Protein AF-A0A914M3C7-F1 (afdb_monomer_lite)

Structure (mmCIF, N/CA/C/O backbone):
data_AF-A0A914M3C7-F1
#
_entry.id   AF-A0A914M3C7-F1
#
loop_
_atom_site.group_PDB
_atom_site.id
_atom_site.type_symbol
_atom_site.label_atom_id
_atom_site.label_alt_id
_atom_site.label_comp_id
_atom_site.label_asym_id
_atom_site.label_entity_id
_atom_site.label_seq_id
_atom_site.pdbx_PDB_ins_code
_atom_site.Cartn_x
_atom_site.Cartn_y
_atom_site.Cartn_z
_atom_site.occupancy
_atom_site.B_iso_or_equiv
_atom_site.auth_seq_id
_atom_site.auth_comp_id
_atom_site.auth_asym_id
_atom_site.auth_atom_id
_atom_site.pdbx_PDB_model_num
ATOM 1 N N . MET A 1 1 ? 19.202 3.760 -5.022 1.00 60.66 1 MET A N 1
ATOM 2 C CA . MET A 1 1 ? 17.980 3.948 -4.205 1.00 60.66 1 MET A CA 1
ATOM 3 C C . MET A 1 1 ? 17.534 2.576 -3.706 1.00 60.66 1 MET A C 1
ATOM 5 O O . MET A 1 1 ? 17.544 1.651 -4.501 1.00 60.66 1 MET A O 1
ATOM 9 N N . PHE A 1 2 ? 17.229 2.404 -2.415 1.00 80.12 2 PHE A N 1
ATOM 10 C CA . PHE A 1 2 ? 17.137 1.079 -1.764 1.00 80.12 2 PHE A CA 1
ATOM 11 C C . PHE A 1 2 ? 15.830 0.289 -1.999 1.00 80.12 2 PHE A C 1
ATOM 13 O O . PHE A 1 2 ? 15.680 -0.793 -1.446 1.00 80.12 2 PHE A O 1
ATOM 20 N N . GLY A 1 3 ? 14.892 0.790 -2.811 1.00 90.88 3 GLY A N 1
ATOM 21 C CA . GLY A 1 3 ? 13.658 0.058 -3.137 1.00 90.88 3 GLY A CA 1
ATOM 22 C C . GLY A 1 3 ? 12.639 -0.038 -1.996 1.00 90.88 3 GLY A C 1
ATOM 23 O O . GLY A 1 3 ? 11.832 -0.964 -1.990 1.00 90.88 3 GLY A O 1
ATOM 24 N N . TYR A 1 4 ? 12.682 0.896 -1.043 1.00 94.94 4 TYR A N 1
ATOM 25 C CA . TYR A 1 4 ? 11.708 1.048 0.045 1.00 94.94 4 TYR A CA 1
ATOM 26 C C . TYR A 1 4 ? 10.812 2.274 -0.174 1.00 94.94 4 TYR A C 1
ATOM 28 O O . TYR A 1 4 ? 11.050 3.066 -1.089 1.00 94.94 4 TYR A O 1
ATOM 36 N N . LEU A 1 5 ? 9.800 2.439 0.681 1.00 94.56 5 LEU A N 1
ATOM 37 C CA . LEU A 1 5 ? 8.889 3.582 0.635 1.00 94.56 5 LEU A CA 1
ATOM 38 C C . LEU A 1 5 ? 9.643 4.886 0.940 1.00 94.56 5 LEU A C 1
ATOM 40 O O . LEU A 1 5 ? 10.168 5.076 2.035 1.00 94.56 5 LEU A O 1
ATOM 44 N N . SER A 1 6 ? 9.695 5.784 -0.040 1.00 93.94 6 SER A N 1
ATOM 45 C CA . SER A 1 6 ? 10.148 7.165 0.122 1.00 93.94 6 SER A CA 1
ATOM 46 C C . SER A 1 6 ? 8.982 8.071 0.526 1.00 93.94 6 SER A C 1
ATOM 48 O O . SER A 1 6 ? 7.815 7.692 0.412 1.00 93.94 6 SER A O 1
ATOM 50 N N . GLY A 1 7 ? 9.283 9.310 0.927 1.00 91.69 7 GLY A N 1
ATOM 51 C CA . GLY A 1 7 ? 8.254 10.308 1.244 1.00 91.69 7 GLY A CA 1
ATOM 52 C C . GLY A 1 7 ? 7.273 10.560 0.092 1.00 91.69 7 GLY A C 1
ATOM 53 O O . GLY A 1 7 ? 6.079 10.684 0.332 1.00 91.69 7 GLY A O 1
ATOM 54 N N . SER A 1 8 ? 7.744 10.546 -1.160 1.00 89.38 8 SER A N 1
ATOM 55 C CA . SER A 1 8 ? 6.880 10.664 -2.344 1.00 89.38 8 SER A CA 1
ATOM 56 C C . SER A 1 8 ? 5.900 9.496 -2.494 1.00 89.38 8 SER A C 1
ATOM 58 O O . SER A 1 8 ? 4.731 9.719 -2.789 1.00 89.38 8 SER A O 1
ATOM 60 N N . ILE A 1 9 ? 6.347 8.261 -2.244 1.00 93.56 9 ILE A N 1
ATOM 61 C CA . ILE A 1 9 ? 5.489 7.070 -2.306 1.00 93.56 9 ILE A CA 1
ATOM 62 C C . ILE A 1 9 ? 4.431 7.128 -1.197 1.00 93.56 9 ILE A C 1
ATOM 64 O O . ILE A 1 9 ? 3.243 6.946 -1.456 1.00 93.56 9 ILE A O 1
ATOM 68 N N . LEU A 1 10 ? 4.855 7.434 0.034 1.00 94.75 10 LEU A N 1
ATOM 69 C CA . LEU A 1 10 ? 3.950 7.567 1.177 1.00 94.75 10 LEU A CA 1
ATOM 70 C C . LEU A 1 10 ? 2.926 8.683 0.971 1.00 94.75 10 LEU A C 1
ATOM 72 O O . LEU A 1 10 ? 1.771 8.509 1.342 1.00 94.75 10 LEU A O 1
ATOM 76 N N . PHE A 1 11 ? 3.323 9.796 0.350 1.00 92.31 11 PHE A N 1
ATOM 77 C CA . PHE A 1 11 ? 2.415 10.888 0.013 1.00 92.31 11 PHE A CA 1
ATOM 78 C C . PHE A 1 11 ? 1.293 10.426 -0.923 1.00 92.31 11 PHE A C 1
ATOM 80 O O . PHE A 1 11 ? 0.129 10.671 -0.628 1.00 92.31 11 PHE A O 1
ATOM 87 N N . VAL A 1 12 ? 1.620 9.708 -2.003 1.00 91.44 12 VAL A N 1
ATOM 88 C CA . VAL A 1 12 ? 0.618 9.188 -2.951 1.00 91.44 12 VAL A CA 1
ATOM 89 C C . VAL A 1 12 ? -0.326 8.194 -2.267 1.00 91.44 12 VAL A C 1
ATOM 91 O O . VAL A 1 12 ? -1.545 8.284 -2.418 1.00 91.44 12 VAL A O 1
ATOM 94 N N . MET A 1 13 ? 0.222 7.282 -1.459 1.00 94.69 13 MET A N 1
ATOM 95 C CA . MET A 1 13 ? -0.576 6.333 -0.681 1.00 94.69 13 MET A CA 1
ATOM 96 C C . MET A 1 13 ? -1.506 7.050 0.310 1.00 94.69 13 MET A C 1
ATOM 98 O O . MET A 1 13 ? -2.701 6.776 0.353 1.00 94.69 13 MET A O 1
ATOM 102 N N . ALA A 1 14 ? -0.997 8.014 1.077 1.00 94.31 14 ALA A N 1
ATOM 103 C CA . ALA A 1 14 ? -1.803 8.771 2.031 1.00 94.31 14 ALA A CA 1
ATOM 104 C C . ALA A 1 14 ? -2.883 9.610 1.329 1.00 94.31 14 ALA A C 1
ATOM 106 O O . ALA A 1 14 ? -4.037 9.603 1.752 1.00 94.31 14 ALA A O 1
ATOM 107 N N . ALA A 1 15 ? -2.538 10.268 0.218 1.00 91.75 15 ALA A N 1
ATOM 108 C CA . ALA A 1 15 ? -3.475 11.045 -0.586 1.00 91.75 15 ALA A CA 1
ATOM 109 C C . ALA A 1 15 ? -4.639 10.182 -1.087 1.00 91.75 15 ALA A C 1
ATOM 111 O O . ALA A 1 15 ? -5.789 10.596 -0.972 1.00 91.75 15 ALA A O 1
ATOM 112 N N . LYS A 1 16 ? -4.376 8.956 -1.562 1.00 89.31 16 LYS A N 1
ATOM 113 C CA . LYS A 1 16 ? -5.442 8.035 -1.981 1.00 89.31 16 LYS A CA 1
ATOM 114 C C . LYS A 1 16 ? -6.406 7.711 -0.837 1.00 89.31 16 LYS A C 1
ATOM 116 O O . LYS A 1 16 ? -7.610 7.672 -1.065 1.00 89.31 16 LYS A O 1
ATOM 121 N N . ILE A 1 17 ? -5.905 7.526 0.384 1.00 93.12 17 ILE A N 1
ATOM 122 C CA . ILE A 1 17 ? -6.755 7.300 1.563 1.00 93.12 17 ILE A CA 1
ATOM 123 C C . ILE A 1 17 ? -7.604 8.536 1.870 1.00 93.12 17 ILE A C 1
ATOM 125 O O . ILE A 1 17 ? -8.806 8.397 2.079 1.00 93.12 17 ILE A O 1
ATOM 129 N N . CYS A 1 18 ? -7.021 9.736 1.829 1.00 91.06 18 CYS A N 1
ATOM 130 C CA . CYS A 1 18 ? -7.766 10.983 2.017 1.00 91.06 18 CYS A CA 1
ATOM 131 C C . CYS A 1 18 ? -8.847 11.189 0.945 1.00 91.06 18 CYS A C 1
ATOM 133 O O . CYS A 1 18 ? -9.928 11.672 1.260 1.00 91.06 18 CYS A O 1
ATOM 135 N N . LEU A 1 19 ? -8.589 10.795 -0.306 1.00 87.00 19 LEU A N 1
ATOM 136 C CA . LEU A 1 19 ? -9.576 10.871 -1.388 1.00 87.00 19 LEU A CA 1
ATOM 137 C C . LEU A 1 19 ? -10.751 9.907 -1.176 1.00 87.00 19 LEU A C 1
ATOM 139 O O . LEU A 1 19 ? -11.886 10.259 -1.476 1.00 87.00 19 LEU A O 1
ATOM 143 N N . ILE A 1 20 ? -10.493 8.708 -0.643 1.00 84.81 20 ILE A N 1
ATOM 144 C CA . ILE A 1 20 ? -11.543 7.723 -0.330 1.00 84.81 20 ILE A CA 1
ATOM 145 C C . ILE A 1 20 ? -12.336 8.142 0.921 1.00 84.81 20 ILE A C 1
ATOM 147 O O . ILE A 1 20 ? -13.534 7.883 1.011 1.00 84.81 20 ILE A O 1
ATOM 151 N N . TYR A 1 21 ? -11.685 8.800 1.885 1.00 88.00 21 TYR A N 1
ATOM 152 C CA . TYR A 1 21 ? -12.274 9.207 3.163 1.00 88.00 21 TYR A CA 1
ATOM 153 C C . TYR A 1 21 ? -12.116 10.722 3.403 1.00 88.00 21 TYR A C 1
ATOM 155 O O . TYR A 1 21 ? -11.392 11.126 4.315 1.00 88.00 21 TYR A O 1
ATOM 163 N N . PRO A 1 22 ? -12.811 11.582 2.633 1.00 86.88 22 PRO A N 1
ATOM 164 C CA . PRO A 1 22 ? -12.592 13.036 2.644 1.00 86.88 22 PRO A CA 1
ATOM 165 C C . PRO A 1 22 ? -12.917 13.719 3.981 1.00 86.88 22 PRO A C 1
ATOM 167 O O . PRO A 1 22 ? -12.379 14.782 4.275 1.00 86.88 22 PRO A O 1
ATOM 170 N N . PHE A 1 23 ? -13.775 13.109 4.803 1.00 90.00 23 PHE A N 1
ATOM 171 C CA . PHE A 1 23 ? -14.172 13.618 6.122 1.00 90.00 23 PHE A CA 1
ATOM 172 C C . PHE A 1 23 ? -13.595 12.790 7.282 1.00 90.00 23 PHE A C 1
ATOM 174 O O . PHE A 1 23 ? -14.091 12.864 8.403 1.00 90.00 23 PHE A O 1
ATOM 181 N N . GLY A 1 24 ? -12.587 11.953 7.017 1.00 88.69 24 GLY A N 1
ATOM 182 C CA . GLY A 1 24 ? -11.976 11.106 8.037 1.00 88.69 24 GLY A CA 1
ATOM 183 C C . GLY A 1 24 ? -11.117 11.903 9.019 1.00 88.69 24 GLY A C 1
ATOM 184 O O . GLY A 1 24 ? -10.282 12.713 8.620 1.00 88.69 24 GLY A O 1
ATOM 185 N N . GLU A 1 25 ? -11.270 11.631 10.314 1.00 94.81 25 GLU A N 1
ATOM 186 C CA . GLU A 1 25 ? -10.328 12.105 11.331 1.00 94.81 25 GLU A CA 1
ATOM 187 C C . GLU A 1 25 ? -8.978 11.386 11.203 1.00 94.81 25 GLU A C 1
ATOM 189 O O . GLU A 1 25 ? -8.915 10.245 10.743 1.00 94.81 25 GLU A O 1
ATOM 194 N N . LEU A 1 26 ? -7.894 12.010 11.675 1.00 94.06 26 LEU A N 1
ATOM 195 C CA . LEU A 1 26 ? -6.527 11.488 11.533 1.00 94.06 26 LEU A CA 1
ATOM 196 C C . LEU A 1 26 ? -6.379 10.026 11.987 1.00 94.06 26 LEU A C 1
ATOM 198 O O . LEU A 1 26 ? -5.779 9.221 11.276 1.00 94.06 26 LEU A O 1
ATOM 202 N N . ASN A 1 27 ? -6.954 9.670 13.139 1.00 93.44 27 ASN A N 1
ATOM 203 C CA . ASN A 1 27 ? -6.898 8.302 13.661 1.00 93.44 27 ASN A CA 1
ATOM 204 C C . ASN A 1 27 ? -7.608 7.310 12.731 1.00 93.44 27 ASN A C 1
ATOM 206 O O . ASN A 1 27 ? -7.082 6.231 12.459 1.00 93.44 27 ASN A O 1
ATOM 210 N N . SER A 1 28 ? -8.768 7.702 12.196 1.00 93.06 28 SER A N 1
ATOM 211 C CA . SER A 1 28 ? -9.522 6.891 11.241 1.00 93.06 28 SER A CA 1
ATOM 212 C C . SER A 1 28 ? -8.761 6.739 9.923 1.00 93.06 28 SER A C 1
ATOM 214 O O . SER A 1 28 ? -8.618 5.627 9.423 1.00 93.06 28 SER A O 1
ATOM 216 N N . LEU A 1 29 ? -8.184 7.819 9.388 1.00 95.12 29 LEU A N 1
ATOM 217 C CA . LEU A 1 29 ? -7.374 7.774 8.166 1.00 95.12 29 LEU A CA 1
ATOM 218 C C . LEU A 1 29 ? -6.152 6.866 8.325 1.00 95.12 29 LEU A C 1
ATOM 220 O O . LEU A 1 29 ? -5.851 6.078 7.428 1.00 95.12 29 LEU A O 1
ATOM 224 N N . LEU A 1 30 ? -5.475 6.922 9.474 1.00 95.75 30 LEU A N 1
ATOM 225 C CA . LEU A 1 30 ? -4.332 6.059 9.763 1.00 95.75 30 LEU A CA 1
ATOM 226 C C . LEU A 1 30 ? -4.745 4.583 9.842 1.00 95.75 30 LEU A C 1
ATOM 228 O O . LEU A 1 30 ? -4.089 3.722 9.255 1.00 95.75 30 LEU A O 1
ATOM 232 N N . GLN A 1 31 ? -5.868 4.290 10.501 1.00 95.12 31 GLN A N 1
ATOM 233 C CA . GLN A 1 31 ? -6.449 2.949 10.530 1.00 95.12 31 GLN A CA 1
ATOM 234 C C . GLN A 1 31 ? -6.774 2.455 9.114 1.00 95.12 31 GLN A C 1
ATOM 236 O O . GLN A 1 31 ? -6.390 1.345 8.744 1.00 95.12 31 GLN A O 1
ATOM 241 N N . LYS A 1 32 ? -7.424 3.291 8.291 1.00 94.00 32 LYS A N 1
ATOM 242 C CA . LYS A 1 32 ? -7.760 2.970 6.896 1.00 94.00 32 LYS A CA 1
ATOM 243 C C . LYS A 1 32 ? -6.530 2.754 6.030 1.00 94.00 32 LYS A C 1
ATOM 245 O O . LYS A 1 32 ? -6.534 1.822 5.230 1.00 94.00 32 LYS A O 1
ATOM 250 N N . PHE A 1 33 ? -5.471 3.537 6.224 1.00 96.38 33 PHE A N 1
ATOM 251 C CA . PHE A 1 33 ? -4.198 3.357 5.531 1.00 96.38 33 PHE A CA 1
ATOM 252 C C . PHE A 1 33 ? -3.660 1.936 5.726 1.00 96.38 33 PHE A C 1
ATOM 254 O O . PHE A 1 33 ? -3.432 1.215 4.753 1.00 96.38 33 PHE A O 1
ATOM 261 N N . PHE A 1 34 ? -3.511 1.495 6.976 1.00 96.81 34 PHE A N 1
ATOM 262 C CA . PHE A 1 34 ? -2.988 0.159 7.257 1.00 96.81 34 PHE A CA 1
ATOM 263 C C . PHE A 1 34 ? -3.971 -0.950 6.874 1.00 96.81 34 PHE A C 1
ATOM 265 O O . PHE A 1 34 ? -3.551 -1.968 6.322 1.00 96.81 34 PHE A O 1
ATOM 272 N N . GLN A 1 35 ? -5.273 -0.756 7.096 1.00 93.88 35 GLN A N 1
ATOM 273 C CA . GLN A 1 35 ? -6.302 -1.725 6.719 1.00 93.88 35 GLN A CA 1
ATOM 274 C C . GLN A 1 35 ? -6.299 -1.994 5.207 1.00 93.88 35 GLN A C 1
ATOM 276 O O . GLN A 1 35 ? -6.283 -3.148 4.786 1.00 93.88 35 GLN A O 1
ATOM 281 N N . ILE A 1 36 ? -6.266 -0.942 4.389 1.00 93.81 36 ILE A N 1
ATOM 282 C CA . ILE A 1 36 ? -6.314 -1.061 2.929 1.00 93.81 36 ILE A CA 1
ATOM 283 C C . ILE A 1 36 ? -5.003 -1.629 2.390 1.00 93.81 36 ILE A C 1
ATOM 285 O O . ILE A 1 36 ? -5.018 -2.607 1.643 1.00 93.81 36 ILE A O 1
ATOM 289 N N . TYR A 1 37 ? -3.854 -1.073 2.782 1.00 95.69 37 TYR A N 1
ATOM 290 C CA . TYR A 1 37 ? -2.581 -1.489 2.189 1.00 95.69 37 TYR A CA 1
ATOM 291 C C . TYR A 1 37 ? -2.059 -2.838 2.695 1.00 95.69 37 TYR A C 1
ATOM 293 O O . TYR A 1 37 ? -1.262 -3.472 2.003 1.00 95.69 37 TYR A O 1
ATOM 301 N N . SER A 1 38 ? -2.530 -3.322 3.850 1.00 95.31 38 SER A N 1
ATOM 302 C CA . SER A 1 38 ? -2.223 -4.680 4.332 1.00 95.31 38 SER A CA 1
ATOM 303 C C . SER A 1 38 ? -2.962 -5.778 3.559 1.00 95.31 38 SER A C 1
ATOM 305 O O . SER A 1 38 ? -2.500 -6.922 3.531 1.00 95.31 38 SER A O 1
ATOM 307 N N . ALA A 1 39 ? -4.082 -5.429 2.919 1.00 91.19 39 ALA A N 1
ATOM 308 C CA . ALA A 1 39 ? -4.899 -6.317 2.096 1.00 91.19 39 ALA A CA 1
ATOM 309 C C . ALA A 1 39 ? -4.771 -6.037 0.586 1.00 91.19 39 ALA A C 1
ATOM 311 O O . ALA A 1 39 ? -5.378 -6.743 -0.217 1.00 91.19 39 ALA A O 1
ATOM 312 N N . TRP A 1 40 ? -3.986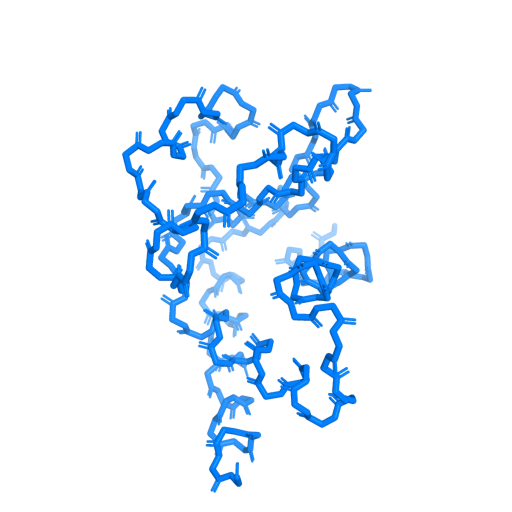 -5.029 0.188 1.00 91.81 40 TRP A N 1
ATOM 313 C CA . TRP A 1 40 ? -3.846 -4.637 -1.213 1.00 91.81 40 TRP A CA 1
ATOM 314 C C . TRP A 1 40 ? -3.253 -5.769 -2.059 1.00 91.81 40 TRP A C 1
ATOM 316 O O . TRP A 1 40 ? -2.199 -6.329 -1.741 1.00 91.81 40 TRP A O 1
ATOM 326 N N . ALA A 1 41 ? -3.920 -6.080 -3.169 1.00 88.06 41 ALA A N 1
ATOM 327 C CA . ALA A 1 41 ? -3.551 -7.155 -4.082 1.00 88.06 41 ALA A CA 1
ATOM 328 C C . ALA A 1 41 ? -2.432 -6.725 -5.047 1.00 88.06 41 ALA A C 1
ATOM 330 O O . ALA A 1 41 ? -2.639 -6.621 -6.254 1.00 88.06 41 ALA A O 1
ATOM 331 N N . TRP A 1 42 ? -1.233 -6.445 -4.528 1.00 88.19 42 TRP A N 1
ATOM 332 C CA . TRP A 1 42 ? -0.066 -6.140 -5.367 1.00 88.19 42 TRP A CA 1
ATOM 333 C C . TRP A 1 42 ? 0.169 -7.258 -6.409 1.00 88.19 42 TRP A C 1
ATOM 335 O O . TRP A 1 42 ? 0.107 -8.434 -6.041 1.00 88.19 42 TRP A O 1
ATOM 345 N N . PRO A 1 43 ? 0.454 -6.938 -7.689 1.00 92.06 43 PRO A N 1
ATOM 346 C CA . PRO A 1 43 ? 0.863 -5.636 -8.219 1.00 92.06 43 PRO A CA 1
ATOM 347 C C . PRO A 1 43 ? -0.285 -4.803 -8.821 1.00 92.06 43 PRO A C 1
ATOM 349 O O . PRO A 1 43 ? -0.051 -4.087 -9.786 1.00 92.06 43 PRO A O 1
ATOM 352 N N . LEU A 1 44 ? -1.517 -4.866 -8.307 1.00 86.12 44 LEU A N 1
ATOM 353 C CA . LEU A 1 44 ? -2.561 -3.962 -8.798 1.00 86.12 44 LEU A CA 1
ATOM 354 C C . LEU A 1 44 ? -2.149 -2.486 -8.597 1.00 86.12 44 LEU A C 1
ATOM 356 O O . LEU A 1 44 ? -1.704 -2.149 -7.491 1.00 86.12 44 LEU A O 1
ATOM 360 N N . PRO A 1 45 ? -2.281 -1.615 -9.618 1.00 85.94 45 PRO A N 1
ATOM 361 C CA . PRO A 1 45 ? -1.832 -0.233 -9.530 1.00 85.94 45 PRO A CA 1
ATOM 362 C C . PRO A 1 45 ? -2.664 0.592 -8.556 1.00 85.94 4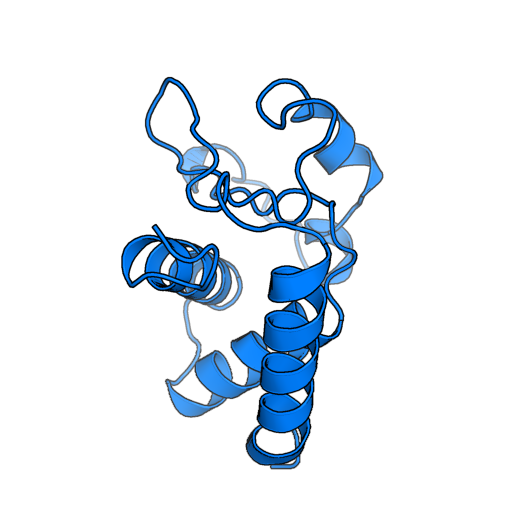5 PRO A C 1
ATOM 364 O O . PRO A 1 45 ? -3.893 0.561 -8.548 1.00 85.94 45 PRO A O 1
ATOM 367 N N . LEU A 1 46 ? -1.960 1.384 -7.752 1.00 88.38 46 LEU A N 1
ATOM 368 C CA . LEU A 1 46 ? -2.540 2.477 -6.992 1.00 88.38 46 LEU A CA 1
ATOM 369 C C . LEU A 1 46 ? -2.509 3.728 -7.873 1.00 88.38 46 LEU A C 1
ATOM 371 O O . LEU A 1 46 ? -1.433 4.242 -8.180 1.00 88.38 46 LEU A O 1
ATOM 375 N N . ILE A 1 47 ? -3.694 4.207 -8.249 1.00 82.81 47 ILE A N 1
ATOM 376 C CA . ILE A 1 47 ? -3.886 5.367 -9.126 1.00 82.81 47 ILE A CA 1
ATOM 377 C C . ILE A 1 47 ? -4.585 6.484 -8.348 1.00 82.81 47 ILE A C 1
ATOM 379 O O . ILE A 1 47 ? -5.598 6.245 -7.676 1.00 82.81 47 ILE A O 1
ATOM 383 N N . ILE A 1 48 ? -4.050 7.704 -8.432 1.00 77.31 48 ILE A N 1
ATOM 384 C CA . ILE A 1 48 ? -4.768 8.923 -8.048 1.00 77.31 48 ILE A CA 1
ATOM 385 C C . ILE A 1 48 ? -5.516 9.409 -9.288 1.00 77.31 48 ILE A C 1
ATOM 387 O O . ILE A 1 48 ? -4.897 9.905 -10.222 1.00 77.31 48 ILE A O 1
ATOM 391 N N . GLU A 1 49 ? -6.832 9.233 -9.297 1.00 69.44 49 GLU A N 1
ATOM 392 C CA . GLU A 1 49 ? -7.702 9.788 -10.334 1.00 69.44 49 GLU A CA 1
ATOM 393 C C . GLU A 1 49 ? -8.086 11.221 -9.958 1.00 69.44 49 GLU A C 1
ATOM 395 O O . GLU A 1 49 ? -8.315 11.517 -8.779 1.00 69.44 49 GLU A O 1
ATOM 400 N N . ASP A 1 50 ? -8.176 12.105 -10.951 1.00 54.22 50 ASP A N 1
ATOM 401 C CA . ASP A 1 50 ? -8.713 13.444 -10.741 1.00 54.22 50 ASP A CA 1
ATOM 402 C C . ASP A 1 50 ? -10.194 13.350 -10.358 1.00 54.22 50 ASP A C 1
ATOM 404 O O . ASP A 1 50 ? -11.009 12.732 -11.050 1.00 54.22 50 ASP A O 1
ATOM 408 N N . ILE A 1 51 ? -10.549 14.026 -9.262 1.00 48.81 51 ILE A N 1
ATOM 409 C CA . ILE A 1 51 ? -11.896 14.073 -8.663 1.00 48.81 51 ILE A CA 1
ATOM 410 C C . ILE A 1 51 ? -12.957 14.530 -9.689 1.00 48.81 51 ILE A C 1
ATOM 412 O O . ILE A 1 51 ? -14.141 14.244 -9.548 1.00 48.81 51 ILE A O 1
ATOM 416 N N . THR A 1 52 ? -12.539 15.214 -10.757 1.00 44.44 52 THR A N 1
ATOM 417 C CA . THR A 1 52 ? -13.401 15.712 -11.835 1.00 44.44 52 THR A CA 1
ATOM 418 C C . THR A 1 52 ? -13.953 14.615 -12.750 1.00 44.44 52 THR A C 1
ATOM 420 O O . THR A 1 52 ? -14.953 14.855 -13.424 1.00 44.44 52 THR A O 1
ATOM 423 N N . THR A 1 53 ? -13.347 13.424 -12.775 1.00 43.81 53 THR A N 1
ATOM 424 C CA . THR A 1 53 ? -13.761 12.321 -13.665 1.00 43.81 53 THR A CA 1
ATOM 425 C C . THR A 1 53 ? -14.826 11.407 -13.057 1.00 43.81 53 THR A C 1
ATOM 427 O O . THR A 1 53 ? -15.619 10.833 -13.797 1.00 43.81 53 THR A O 1
ATOM 430 N N . ASN A 1 54 ? -14.932 11.352 -11.725 1.00 44.81 54 ASN A N 1
ATOM 431 C CA . ASN A 1 54 ? -15.958 10.589 -11.010 1.00 44.81 54 ASN A CA 1
ATOM 432 C C . ASN A 1 54 ? -16.949 11.532 -10.317 1.00 44.81 54 ASN A C 1
ATOM 434 O O . ASN A 1 54 ? -17.025 11.613 -9.094 1.00 44.81 54 ASN A O 1
ATOM 438 N N . THR A 1 55 ? -17.744 12.235 -11.120 1.00 39.53 55 THR A N 1
ATOM 439 C CA . THR A 1 55 ? -19.004 12.848 -10.669 1.00 39.53 55 THR A CA 1
ATOM 440 C C . THR A 1 55 ? -20.149 11.841 -10.789 1.00 39.53 55 THR A C 1
ATOM 442 O O . THR A 1 55 ? -21.211 12.167 -11.307 1.00 39.53 55 THR A O 1
ATOM 445 N N . ASP A 1 56 ? -19.936 10.601 -10.339 1.00 43.94 56 ASP A N 1
ATOM 446 C CA . ASP A 1 56 ? -21.013 9.615 -10.270 1.00 43.94 56 ASP A CA 1
ATOM 447 C C . ASP A 1 56 ? -21.565 9.586 -8.831 1.00 43.94 56 ASP A C 1
ATOM 449 O O . ASP A 1 56 ? -20.910 9.055 -7.926 1.00 43.94 56 ASP A O 1
ATOM 453 N N . PRO A 1 57 ? -22.730 10.209 -8.564 1.00 45.22 57 PRO A N 1
ATOM 454 C CA . PRO A 1 57 ? -23.307 10.318 -7.221 1.00 45.22 57 PRO A CA 1
ATOM 455 C C . PRO A 1 57 ? -23.745 8.966 -6.625 1.00 45.22 57 PRO A C 1
ATOM 457 O O . PRO A 1 57 ? -24.202 8.921 -5.481 1.00 45.22 57 PRO A O 1
ATOM 460 N N . ASP A 1 58 ? -23.609 7.869 -7.374 1.00 45.03 58 ASP A N 1
ATOM 461 C CA . ASP A 1 58 ? -24.047 6.528 -6.992 1.00 45.03 58 ASP A CA 1
ATOM 462 C C . ASP A 1 58 ? -22.941 5.604 -6.453 1.00 45.03 58 ASP A C 1
ATOM 464 O O . ASP A 1 58 ? -23.232 4.450 -6.127 1.00 45.03 58 ASP A O 1
ATOM 468 N N . ILE A 1 59 ? -21.706 6.087 -6.247 1.00 48.84 59 ILE A N 1
ATOM 469 C CA . ILE A 1 59 ? -20.674 5.325 -5.515 1.00 48.84 59 ILE A CA 1
ATOM 470 C C . ILE A 1 59 ? -21.032 5.313 -4.020 1.00 48.84 59 ILE A C 1
ATOM 472 O O . ILE A 1 59 ? -20.529 6.088 -3.209 1.00 48.84 59 ILE A O 1
ATOM 476 N N . LYS A 1 60 ? -21.971 4.436 -3.661 1.00 43.59 60 LYS A N 1
ATOM 477 C CA . LYS A 1 60 ? -22.528 4.304 -2.309 1.00 43.59 60 LYS A CA 1
ATOM 478 C C . LYS A 1 60 ? -21.722 3.349 -1.429 1.00 43.59 60 LYS A C 1
ATOM 480 O O . LYS A 1 60 ? -21.861 3.414 -0.211 1.00 43.59 60 LYS A O 1
ATOM 485 N N . ASN A 1 61 ? -20.870 2.492 -2.006 1.00 44.12 61 ASN A N 1
ATOM 486 C CA . ASN A 1 61 ? -20.110 1.483 -1.266 1.00 44.12 61 ASN A CA 1
ATOM 487 C C . ASN A 1 61 ? -18.640 1.374 -1.702 1.00 44.12 61 ASN A C 1
ATOM 489 O O . ASN A 1 61 ? -18.298 1.461 -2.878 1.00 44.12 61 ASN A O 1
ATOM 493 N N . PHE A 1 62 ? -17.773 1.075 -0.727 1.00 47.62 62 PHE A N 1
ATOM 494 C CA . PHE A 1 62 ? -16.328 0.851 -0.896 1.00 47.62 62 PHE A CA 1
ATOM 495 C C . PHE A 1 62 ? -15.979 -0.219 -1.952 1.00 47.62 62 PHE A C 1
ATOM 497 O O . PHE A 1 62 ? -14.949 -0.107 -2.611 1.00 47.62 62 PHE A O 1
ATOM 504 N N . ASN A 1 63 ? -16.840 -1.226 -2.138 1.00 47.06 63 ASN A N 1
ATOM 505 C CA . ASN A 1 63 ? -16.639 -2.287 -3.130 1.00 47.06 63 ASN A CA 1
ATOM 506 C C . ASN A 1 63 ? -16.833 -1.806 -4.576 1.00 47.06 63 ASN A C 1
ATOM 508 O O . ASN A 1 63 ? -16.174 -2.331 -5.467 1.00 47.06 63 ASN A O 1
ATOM 512 N N . ASP A 1 64 ? -17.680 -0.801 -4.804 1.00 50.38 64 ASP A N 1
ATOM 513 C CA . ASP A 1 64 ? -17.997 -0.313 -6.153 1.00 50.38 64 ASP A CA 1
ATOM 514 C C . ASP A 1 64 ? -16.887 0.605 -6.688 1.00 50.38 64 ASP A C 1
ATOM 516 O O . ASP A 1 64 ? -16.596 0.616 -7.882 1.00 50.38 64 ASP A O 1
ATOM 520 N N . PHE A 1 65 ? -16.201 1.320 -5.786 1.00 47.94 65 PHE A N 1
ATOM 521 C CA . PHE A 1 65 ? -14.992 2.093 -6.104 1.00 47.94 65 PHE A CA 1
ATOM 522 C C . PHE A 1 65 ? -13.816 1.193 -6.516 1.00 47.94 65 PHE A C 1
ATOM 524 O O . PHE A 1 65 ? -12.920 1.608 -7.245 1.00 47.94 65 PHE A O 1
ATOM 531 N N . TRP A 1 66 ? -13.820 -0.047 -6.029 1.00 51.16 66 TRP A N 1
ATOM 532 C CA . TRP A 1 66 ? -12.777 -1.041 -6.243 1.00 51.16 66 TRP A CA 1
ATOM 533 C C . TRP A 1 66 ? -13.168 -2.106 -7.265 1.00 51.16 66 TRP A C 1
ATOM 535 O O . TRP A 1 66 ? -12.572 -3.183 -7.257 1.00 51.16 66 TRP A O 1
ATOM 545 N N . ASP A 1 67 ? -14.142 -1.843 -8.145 1.00 52.00 67 ASP A N 1
ATOM 546 C CA . ASP A 1 67 ? -14.472 -2.780 -9.219 1.00 52.00 67 ASP A CA 1
ATOM 547 C C . ASP A 1 67 ? -13.237 -3.001 -10.108 1.00 52.00 67 ASP A C 1
ATOM 549 O O . ASP A 1 67 ? -12.901 -2.219 -11.003 1.00 52.00 67 ASP A O 1
ATOM 553 N N . PHE A 1 68 ? -12.532 -4.095 -9.815 1.00 44.44 68 PHE A N 1
ATOM 554 C CA . PHE A 1 68 ? -11.277 -4.514 -10.425 1.00 44.44 68 PHE A CA 1
ATOM 555 C C . PHE A 1 68 ? -11.380 -4.617 -11.952 1.00 44.44 68 PHE A C 1
ATOM 557 O O . PHE A 1 68 ? -10.365 -4.546 -12.642 1.00 44.44 68 PHE A O 1
ATOM 564 N N . ASN A 1 69 ? -12.595 -4.764 -12.492 1.00 44.34 69 ASN A N 1
ATOM 565 C CA . ASN A 1 69 ? -12.827 -4.810 -13.930 1.00 44.34 69 ASN A CA 1
ATOM 566 C C . ASN A 1 69 ? -12.730 -3.431 -14.596 1.00 44.34 69 ASN A C 1
ATOM 568 O O . ASN A 1 69 ? -12.346 -3.370 -15.761 1.00 44.34 69 ASN A O 1
ATOM 572 N N . LYS A 1 70 ? -13.021 -2.334 -13.879 1.00 47.22 70 LYS A N 1
ATOM 573 C CA . LYS A 1 70 ? -12.841 -0.961 -14.386 1.00 47.22 70 LYS A CA 1
ATOM 574 C C . LYS A 1 70 ? -11.379 -0.511 -14.310 1.00 47.22 70 LYS A C 1
ATOM 576 O O . LYS A 1 70 ? -10.901 0.156 -15.221 1.00 47.22 70 LYS A O 1
ATOM 581 N N . LEU A 1 71 ? -10.644 -0.950 -13.283 1.00 47.81 71 LEU A N 1
ATOM 582 C CA . LEU A 1 71 ? -9.214 -0.646 -13.100 1.00 47.81 71 LEU A CA 1
ATOM 583 C C . LEU A 1 71 ? -8.304 -1.271 -14.173 1.00 47.81 71 LEU A C 1
ATOM 585 O O . LEU A 1 71 ? -7.226 -0.744 -14.439 1.00 47.81 71 LEU A O 1
ATOM 589 N N . LYS A 1 72 ? -8.749 -2.351 -14.829 1.00 45.25 72 LYS A N 1
ATOM 590 C CA . LYS A 1 72 ? -8.046 -2.980 -15.963 1.00 45.25 72 LYS A CA 1
ATOM 591 C C . LYS A 1 72 ? -7.842 -2.058 -17.170 1.00 45.25 72 LYS A C 1
ATOM 593 O O . LYS A 1 72 ? -6.994 -2.342 -18.006 1.00 45.25 72 LYS A O 1
ATOM 598 N N . LEU A 1 73 ? -8.609 -0.974 -17.289 1.00 44.66 73 LEU A N 1
ATOM 599 C CA . LEU A 1 73 ? -8.505 -0.056 -18.427 1.00 44.66 73 LEU A CA 1
ATOM 600 C C . LEU A 1 73 ? -7.321 0.922 -18.307 1.00 44.66 73 LEU A C 1
ATOM 602 O O . LEU A 1 73 ? -6.905 1.474 -19.319 1.00 44.66 73 LEU A O 1
ATOM 606 N N . ASN A 1 74 ? -6.720 1.063 -17.118 1.00 46.28 74 ASN A N 1
ATOM 607 C CA . ASN A 1 74 ? -5.578 1.955 -16.863 1.00 46.28 74 ASN A CA 1
ATOM 608 C C . ASN A 1 74 ? -4.238 1.190 -16.741 1.00 46.28 74 ASN A C 1
ATOM 610 O O . ASN A 1 74 ? -3.305 1.649 -16.087 1.00 46.28 74 ASN A O 1
ATOM 614 N N . GLU A 1 75 ? -4.138 -0.009 -17.329 1.00 50.22 75 GLU A N 1
ATOM 615 C CA . GLU A 1 75 ? -2.948 -0.875 -17.243 1.00 50.22 75 GLU A CA 1
ATOM 616 C C . GLU A 1 75 ? -1.742 -0.368 -18.063 1.00 50.22 75 GLU A C 1
ATOM 618 O O . GLU A 1 75 ? -0.618 -0.814 -17.826 1.00 50.22 75 GLU A O 1
ATOM 623 N N . GLU A 1 76 ? -1.932 0.576 -18.993 1.00 51.69 76 GLU A N 1
ATOM 624 C CA . GLU A 1 76 ? -0.878 1.022 -19.921 1.00 51.69 76 GLU A CA 1
ATOM 625 C C . GLU A 1 76 ? 0.299 1.750 -19.239 1.00 51.69 76 GLU A C 1
ATOM 627 O O . GLU A 1 76 ? 1.424 1.707 -19.744 1.00 51.69 76 GLU A O 1
ATOM 632 N N . SER A 1 77 ? 0.086 2.385 -18.080 1.00 52.56 77 SER A N 1
ATOM 633 C CA . SER A 1 77 ? 1.129 3.130 -17.353 1.00 52.56 77 SER A CA 1
ATOM 634 C C . SER A 1 77 ? 1.914 2.290 -16.340 1.00 52.56 77 SER A C 1
ATOM 636 O O . SER A 1 77 ? 3.024 2.662 -15.940 1.00 52.56 77 SER A O 1
ATOM 638 N N . SER A 1 78 ? 1.400 1.118 -15.963 1.00 58.69 78 SER A N 1
ATOM 639 C CA . SER A 1 78 ? 2.142 0.118 -15.192 1.00 58.69 78 SER A CA 1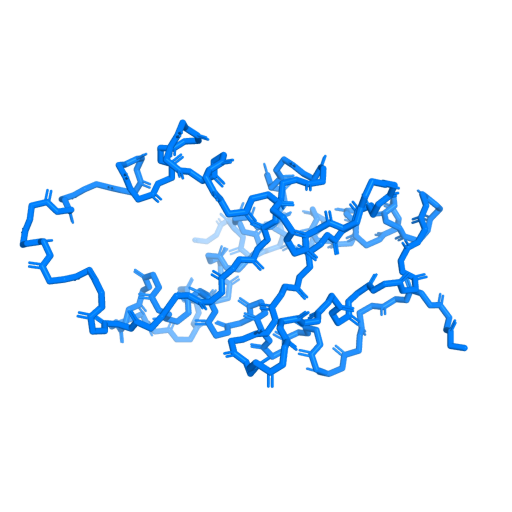
ATOM 640 C C . SER A 1 78 ? 2.989 -0.752 -16.122 1.00 58.69 78 SER A C 1
ATOM 642 O O . SER A 1 78 ? 2.474 -1.439 -17.001 1.00 58.69 78 SER A O 1
ATOM 644 N N . LYS A 1 79 ? 4.315 -0.758 -15.941 1.00 62.03 79 LYS A N 1
ATOM 645 C CA . LYS A 1 79 ? 5.195 -1.552 -16.809 1.00 62.03 79 LYS A CA 1
ATOM 646 C C . LYS A 1 79 ? 5.064 -3.034 -16.477 1.00 62.03 79 LYS A C 1
ATOM 648 O O . LYS A 1 79 ? 5.072 -3.420 -15.307 1.00 62.03 79 LYS A O 1
ATOM 653 N N . SER A 1 80 ? 5.046 -3.877 -17.512 1.00 65.38 80 SER A N 1
ATOM 654 C CA . SER A 1 80 ? 5.127 -5.336 -17.374 1.00 65.38 80 SER A CA 1
ATOM 655 C C . SER A 1 80 ? 6.345 -5.727 -16.523 1.00 65.38 80 SER A C 1
ATOM 657 O O . SER A 1 80 ? 7.477 -5.722 -17.005 1.00 65.38 80 SER A O 1
ATOM 659 N N . GLY A 1 81 ? 6.117 -6.054 -15.247 1.00 80.62 81 GLY A N 1
ATOM 660 C CA . GLY A 1 81 ? 7.158 -6.454 -14.295 1.00 80.62 81 GLY A CA 1
ATOM 661 C C . GLY A 1 81 ? 7.151 -5.715 -12.954 1.00 80.62 81 GLY A C 1
ATOM 662 O O . GLY A 1 81 ? 7.732 -6.248 -11.999 1.00 80.62 81 GLY A O 1
ATOM 663 N N . ASP A 1 82 ? 6.474 -4.566 -12.859 1.00 88.94 82 ASP A N 1
ATOM 664 C CA . ASP A 1 82 ? 6.380 -3.772 -11.630 1.00 88.94 82 ASP A CA 1
ATOM 665 C C . ASP A 1 82 ? 5.794 -4.591 -10.469 1.00 88.94 82 ASP A C 1
ATOM 667 O O . ASP A 1 82 ? 4.849 -5.364 -10.629 1.00 88.94 82 ASP A O 1
ATOM 671 N N . LYS A 1 83 ? 6.387 -4.459 -9.276 1.00 93.00 83 LYS A N 1
ATOM 672 C CA . LYS A 1 83 ? 5.960 -5.212 -8.079 1.00 93.00 83 LYS A CA 1
ATOM 673 C C . LYS A 1 83 ? 4.982 -4.440 -7.204 1.00 93.00 83 LYS A C 1
ATOM 675 O O . LYS A 1 83 ? 4.159 -5.052 -6.533 1.00 93.00 83 LYS A O 1
ATOM 680 N N . MET A 1 84 ? 5.082 -3.116 -7.215 1.00 93.56 84 MET A N 1
ATOM 681 C CA . MET A 1 84 ? 4.270 -2.212 -6.405 1.00 93.56 84 MET A CA 1
ATOM 682 C C . MET A 1 84 ? 3.974 -0.941 -7.213 1.00 93.56 84 MET A C 1
ATOM 684 O O . MET A 1 84 ? 4.591 0.086 -6.953 1.00 93.56 84 MET A O 1
ATOM 688 N N . PRO A 1 85 ? 3.134 -0.998 -8.261 1.00 91.81 85 PRO A N 1
ATOM 689 C CA . PRO A 1 85 ? 2.865 0.174 -9.085 1.00 91.81 85 PRO A CA 1
ATOM 690 C C . PRO A 1 85 ? 2.084 1.234 -8.304 1.00 91.81 85 PRO A C 1
ATOM 692 O O . PRO A 1 85 ? 0.953 1.010 -7.877 1.00 91.81 85 PRO A O 1
ATOM 695 N N . ILE A 1 86 ? 2.717 2.392 -8.103 1.00 91.44 86 ILE A N 1
ATOM 696 C CA . ILE A 1 86 ? 2.141 3.555 -7.421 1.00 91.44 86 ILE A CA 1
ATOM 697 C C . ILE A 1 86 ? 2.314 4.759 -8.336 1.00 91.44 86 ILE A C 1
ATOM 699 O O . ILE A 1 86 ? 3.417 5.305 -8.463 1.00 91.44 86 ILE A O 1
ATOM 703 N N . LEU A 1 87 ? 1.224 5.131 -8.999 1.00 86.81 87 LEU A N 1
ATOM 704 C CA . LEU A 1 87 ? 1.217 6.064 -10.114 1.00 86.81 87 LEU A CA 1
ATOM 705 C C . LEU A 1 87 ? 0.827 7.469 -9.644 1.00 86.81 87 LEU A C 1
ATOM 707 O O . LEU A 1 87 ? -0.141 7.653 -8.904 1.00 86.81 87 LEU A O 1
ATOM 711 N N . THR A 1 88 ? 1.602 8.468 -10.063 1.00 76.19 88 THR A N 1
ATOM 712 C CA . THR A 1 88 ? 1.260 9.886 -9.881 1.00 76.19 88 THR A CA 1
ATOM 713 C C . THR A 1 88 ? 0.419 10.388 -11.043 1.00 76.19 88 THR A C 1
ATOM 715 O O . THR A 1 88 ? 0.714 10.046 -12.184 1.00 76.19 88 THR A O 1
ATOM 718 N N . SER A 1 89 ? -0.528 11.284 -10.764 1.00 69.06 89 SER A N 1
ATOM 719 C CA . SER A 1 89 ? -1.410 11.908 -11.763 1.00 69.06 89 SER A CA 1
ATOM 720 C C . SER A 1 89 ? -0.716 12.896 -12.716 1.00 69.06 89 SER A C 1
ATOM 722 O O . SER A 1 89 ? -1.330 13.385 -13.659 1.00 69.06 89 SER A O 1
ATOM 724 N N . LEU A 1 90 ? 0.563 13.222 -12.495 1.00 65.25 90 LEU A N 1
ATOM 725 C CA . LEU A 1 90 ? 1.327 14.080 -13.402 1.00 65.25 90 LEU A CA 1
ATOM 726 C C . LEU A 1 90 ? 1.642 13.321 -14.692 1.00 65.25 90 LEU A C 1
ATOM 728 O O . LEU A 1 90 ? 2.346 12.317 -14.648 1.00 65.25 90 LEU A O 1
ATOM 732 N N . PHE A 1 91 ? 1.162 13.829 -15.827 1.00 54.16 91 PHE A N 1
ATOM 733 C CA . PHE A 1 91 ? 1.506 13.299 -17.143 1.00 54.16 91 PHE A CA 1
ATOM 734 C C . PHE A 1 91 ? 2.977 13.607 -17.512 1.00 54.16 91 PHE A C 1
ATOM 736 O O . PHE A 1 91 ? 3.421 14.746 -17.329 1.00 54.16 91 PHE A O 1
ATOM 743 N N . PRO A 1 92 ? 3.724 12.652 -18.101 1.00 61.69 92 PRO A N 1
ATOM 744 C CA . PRO A 1 92 ? 3.352 11.246 -18.265 1.00 61.69 92 PRO A CA 1
ATOM 745 C C . PRO A 1 92 ? 3.346 10.530 -16.911 1.00 61.69 92 PRO A C 1
ATOM 747 O O . PRO A 1 92 ? 4.262 10.732 -16.118 1.00 61.69 92 PRO A O 1
ATOM 750 N N . GLU A 1 93 ? 2.340 9.687 -16.666 1.00 70.31 93 GLU A N 1
ATOM 751 C CA . GLU A 1 93 ? 2.208 8.944 -15.408 1.00 70.31 93 GLU A CA 1
ATOM 752 C C . GLU A 1 93 ? 3.479 8.132 -15.124 1.00 70.31 93 GLU A C 1
ATOM 754 O O . GLU A 1 93 ? 4.004 7.430 -15.994 1.00 70.31 93 GLU A O 1
ATOM 759 N N . GLN A 1 94 ? 3.996 8.226 -13.898 1.00 78.00 94 GLN A N 1
ATOM 760 C CA . GLN A 1 94 ? 5.198 7.503 -13.491 1.00 78.00 94 GLN A CA 1
ATOM 761 C C . GLN A 1 94 ? 4.956 6.674 -12.239 1.00 78.00 94 GLN A C 1
ATOM 763 O O . GLN A 1 94 ? 4.395 7.143 -11.247 1.00 78.00 94 GLN A O 1
ATOM 768 N N . ASN A 1 95 ? 5.475 5.445 -12.264 1.00 87.50 95 ASN A N 1
ATOM 769 C CA . ASN A 1 95 ? 5.567 4.610 -11.080 1.00 87.50 95 ASN A CA 1
ATOM 770 C C . ASN A 1 95 ? 6.644 5.149 -10.127 1.00 87.50 95 ASN A C 1
ATOM 772 O O . ASN A 1 95 ? 7.851 4.950 -10.307 1.00 87.50 95 ASN A O 1
ATOM 776 N N . THR A 1 96 ? 6.195 5.804 -9.062 1.00 89.19 96 THR A N 1
ATOM 777 C CA . THR A 1 96 ? 7.060 6.328 -7.995 1.00 89.19 96 THR A CA 1
ATOM 778 C C . THR A 1 96 ? 7.799 5.229 -7.231 1.00 89.19 96 THR A C 1
ATOM 780 O O . THR A 1 96 ? 8.879 5.470 -6.694 1.00 89.19 96 THR A O 1
ATOM 783 N N . ALA A 1 97 ? 7.271 4.005 -7.244 1.00 92.38 97 ALA A N 1
ATOM 784 C CA . ALA A 1 97 ? 7.816 2.827 -6.585 1.00 92.38 97 ALA A CA 1
ATOM 785 C C . ALA A 1 97 ? 8.531 1.863 -7.558 1.00 92.38 97 ALA A C 1
ATOM 787 O O . ALA A 1 97 ? 8.709 0.687 -7.250 1.00 92.38 97 ALA A O 1
ATOM 788 N N . HIS A 1 98 ? 9.028 2.357 -8.699 1.00 90.12 98 HIS A N 1
ATOM 789 C CA . HIS A 1 98 ? 9.750 1.556 -9.707 1.00 90.12 98 HIS A CA 1
ATOM 790 C C . HIS A 1 98 ? 10.995 0.817 -9.176 1.00 90.12 98 HIS A C 1
ATOM 792 O O . HIS A 1 98 ? 11.424 -0.173 -9.760 1.00 90.12 98 HIS A O 1
ATOM 798 N N . ASN A 1 99 ? 11.590 1.276 -8.068 1.00 93.25 99 ASN A N 1
ATOM 799 C CA . ASN A 1 99 ? 12.738 0.612 -7.437 1.00 93.25 99 ASN A CA 1
ATOM 800 C C . ASN A 1 99 ? 12.340 -0.523 -6.474 1.00 93.25 99 ASN A C 1
ATOM 802 O O . ASN A 1 99 ? 13.220 -1.217 -5.961 1.00 93.25 99 ASN A O 1
ATOM 806 N N . VAL A 1 100 ? 11.046 -0.701 -6.180 1.00 95.00 100 VAL A N 1
ATOM 807 C CA . VAL A 1 100 ? 10.563 -1.786 -5.317 1.00 95.00 100 VAL A CA 1
ATOM 808 C C . VAL A 1 100 ? 10.694 -3.109 -6.064 1.00 95.00 100 VAL A C 1
ATOM 810 O O . VAL A 1 100 ? 10.119 -3.307 -7.133 1.00 95.00 100 VAL A O 1
ATOM 813 N N . ASN A 1 101 ? 11.437 -4.043 -5.477 1.00 93.88 101 ASN A N 1
ATOM 814 C CA . ASN A 1 101 ? 11.614 -5.386 -6.015 1.00 93.88 101 ASN A CA 1
ATOM 815 C C . ASN A 1 101 ? 10.891 -6.419 -5.139 1.00 93.88 101 ASN A C 1
ATOM 817 O O . ASN A 1 101 ? 10.312 -6.097 -4.103 1.00 93.88 101 ASN A O 1
ATOM 821 N N . GLY A 1 102 ? 10.921 -7.690 -5.544 1.00 94.06 102 GLY A N 1
ATOM 822 C CA . GLY A 1 102 ? 10.214 -8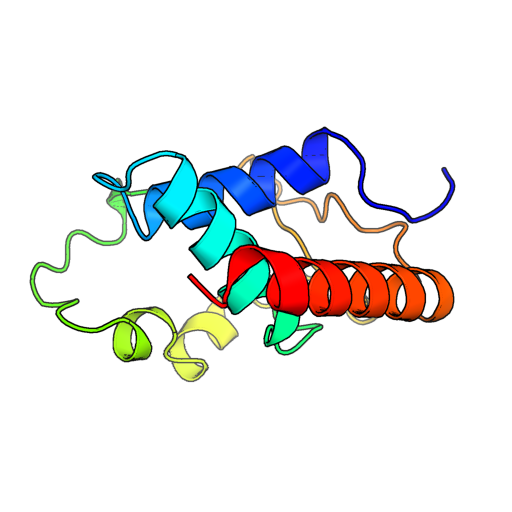.750 -4.818 1.00 94.06 102 GLY A CA 1
ATOM 823 C C . GLY A 1 102 ? 10.699 -8.961 -3.377 1.00 94.06 102 GLY A C 1
ATOM 824 O O . GLY A 1 102 ? 9.923 -9.417 -2.542 1.00 94.06 102 GLY A O 1
ATOM 825 N N . PHE A 1 103 ? 11.955 -8.633 -3.065 1.00 95.38 103 PHE A N 1
ATOM 826 C CA . PHE A 1 103 ? 12.485 -8.732 -1.705 1.00 95.38 103 PHE A CA 1
ATOM 827 C C . PHE A 1 103 ? 11.993 -7.572 -0.837 1.00 95.38 103 PHE A C 1
ATOM 829 O O . PHE A 1 103 ? 11.434 -7.801 0.235 1.00 95.38 103 PHE A O 1
ATOM 836 N N . THR A 1 104 ? 12.140 -6.335 -1.313 1.00 97.00 104 THR A N 1
ATOM 837 C CA . THR A 1 104 ? 11.720 -5.162 -0.540 1.00 97.00 104 THR A CA 1
ATOM 838 C C . THR A 1 104 ? 10.205 -5.090 -0.393 1.00 97.00 104 THR A C 1
ATOM 840 O O . THR A 1 104 ? 9.733 -4.759 0.690 1.00 97.00 104 THR A O 1
ATOM 843 N N . LEU A 1 105 ? 9.435 -5.518 -1.402 1.00 96.31 105 LEU A N 1
ATOM 844 C CA . LEU A 1 105 ? 7.978 -5.654 -1.301 1.00 96.31 105 LEU A CA 1
ATOM 845 C C . LEU A 1 105 ? 7.565 -6.580 -0.150 1.00 96.31 105 LEU A C 1
ATOM 847 O O . LEU A 1 105 ? 6.650 -6.246 0.595 1.00 96.31 105 LEU A O 1
ATOM 851 N N . LYS A 1 106 ? 8.242 -7.723 0.036 1.00 96.81 106 LYS A N 1
ATOM 852 C CA . LYS A 1 106 ? 7.936 -8.642 1.149 1.00 96.81 106 LYS A CA 1
ATOM 853 C C . LYS A 1 106 ? 8.132 -7.972 2.506 1.00 96.81 106 LYS A C 1
ATOM 855 O O . LYS A 1 106 ? 7.312 -8.173 3.397 1.00 96.81 106 LYS A O 1
ATOM 860 N N . ILE 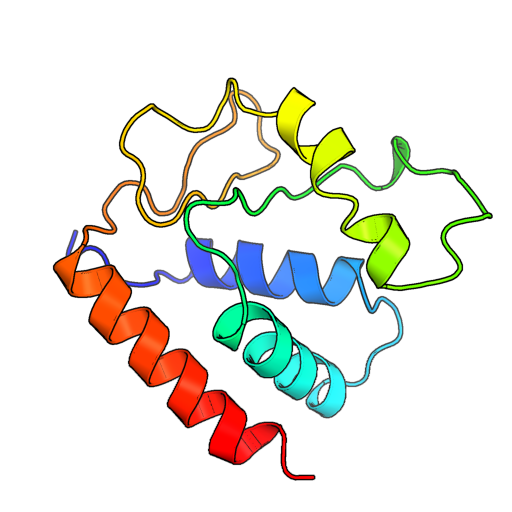A 1 107 ? 9.196 -7.181 2.654 1.00 97.62 107 ILE A N 1
ATOM 861 C CA . ILE A 1 107 ? 9.465 -6.432 3.886 1.00 97.62 107 ILE A CA 1
ATOM 862 C C . ILE A 1 107 ? 8.397 -5.356 4.080 1.00 97.62 107 ILE A C 1
ATOM 864 O O . ILE A 1 107 ? 7.747 -5.346 5.116 1.00 97.62 107 ILE A O 1
ATOM 868 N N . ILE A 1 108 ? 8.153 -4.517 3.069 1.00 97.44 108 ILE A N 1
ATOM 869 C CA . ILE A 1 108 ? 7.125 -3.466 3.106 1.00 97.44 108 ILE A CA 1
ATOM 870 C C . ILE A 1 108 ? 5.769 -4.050 3.513 1.00 97.44 108 ILE A C 1
ATOM 872 O O . ILE A 1 108 ? 5.121 -3.547 4.424 1.00 97.44 108 ILE A O 1
ATOM 876 N N . PHE A 1 109 ? 5.352 -5.139 2.869 1.00 96.56 109 PHE A N 1
ATOM 877 C CA . PHE A 1 109 ? 4.061 -5.763 3.130 1.00 96.56 109 PHE A CA 1
ATOM 878 C C . PHE A 1 109 ? 3.969 -6.356 4.539 1.00 96.56 109 PHE A C 1
ATOM 880 O O . PHE A 1 109 ? 2.921 -6.256 5.176 1.00 96.56 109 PHE A O 1
ATOM 887 N N . ARG A 1 110 ? 5.064 -6.934 5.051 1.00 97.44 110 ARG A N 1
ATOM 888 C CA . ARG A 1 110 ? 5.152 -7.376 6.447 1.00 97.44 110 ARG A CA 1
ATOM 889 C C . ARG A 1 110 ? 4.971 -6.200 7.407 1.00 97.44 110 ARG A C 1
ATOM 891 O O . ARG A 1 110 ? 4.116 -6.286 8.277 1.00 97.44 110 ARG A O 1
ATOM 898 N N . GLU A 1 111 ? 5.713 -5.109 7.224 1.00 97.62 111 GLU A N 1
ATOM 899 C CA . GLU A 1 111 ? 5.629 -3.942 8.116 1.00 97.62 111 GLU A CA 1
ATOM 900 C C . GLU A 1 111 ? 4.241 -3.280 8.081 1.00 97.62 111 GLU A C 1
ATOM 902 O O . GLU A 1 111 ? 3.714 -2.884 9.117 1.00 97.62 111 GLU A O 1
ATOM 907 N N . ILE A 1 112 ? 3.594 -3.211 6.911 1.00 97.25 112 ILE A N 1
ATOM 908 C CA . ILE A 1 112 ? 2.220 -2.693 6.798 1.00 97.25 112 ILE A CA 1
ATOM 909 C C . ILE A 1 112 ? 1.222 -3.604 7.534 1.00 97.25 112 ILE A C 1
ATOM 911 O O . ILE A 1 112 ? 0.310 -3.105 8.196 1.00 97.25 112 ILE A O 1
ATOM 915 N N . LYS A 1 113 ? 1.386 -4.932 7.452 1.00 96.06 113 LYS A N 1
ATOM 916 C CA . LYS A 1 113 ? 0.554 -5.887 8.203 1.00 96.06 113 LYS A CA 1
ATOM 917 C C . LYS A 1 113 ? 0.732 -5.746 9.707 1.00 96.06 113 LYS A C 1
ATOM 919 O O . LYS A 1 113 ? -0.272 -5.680 10.412 1.00 96.06 113 LYS A O 1
ATOM 924 N N . GLU A 1 114 ? 1.973 -5.649 10.178 1.00 96.75 114 GLU A N 1
ATOM 925 C CA . GLU A 1 114 ? 2.265 -5.373 11.587 1.00 96.75 114 GLU A CA 1
ATOM 926 C C . GLU A 1 114 ? 1.607 -4.059 12.019 1.00 96.75 114 GLU A C 1
ATOM 928 O O . GLU A 1 114 ? 0.870 -4.037 13.000 1.00 96.75 114 GLU A O 1
ATOM 933 N N . GLY A 1 115 ? 1.743 -2.990 11.227 1.00 95.81 115 GLY A N 1
ATOM 934 C CA . GLY A 1 115 ? 1.047 -1.724 11.459 1.00 95.81 115 GLY A CA 1
ATOM 935 C C . GLY A 1 115 ? -0.469 -1.891 11.613 1.00 95.81 115 GLY A C 1
ATOM 936 O O . GLY A 1 115 ? -1.048 -1.375 12.567 1.00 95.81 115 GLY A O 1
ATOM 937 N N . CYS A 1 116 ? -1.127 -2.679 10.756 1.00 95.25 116 CYS A N 1
ATOM 938 C CA . CYS A 1 116 ? -2.565 -2.918 10.911 1.00 95.25 116 CYS A CA 1
ATOM 939 C C . CYS A 1 116 ? -2.902 -3.664 12.207 1.00 95.25 116 CYS A C 1
ATOM 941 O O . CYS A 1 116 ? -3.901 -3.351 12.843 1.00 95.25 116 CYS A O 1
ATOM 943 N N . ILE A 1 117 ? -2.067 -4.592 12.676 1.00 94.12 117 ILE A N 1
ATOM 944 C CA . ILE A 1 117 ? -2.302 -5.259 13.967 1.00 94.12 117 ILE A CA 1
ATOM 945 C C . ILE A 1 117 ? -2.349 -4.243 15.121 1.00 94.12 117 ILE A C 1
ATOM 947 O O . ILE A 1 117 ? -3.140 -4.436 16.046 1.00 94.12 117 ILE A O 1
ATOM 951 N N . TYR A 1 118 ? -1.556 -3.168 15.065 1.00 92.12 118 TYR A N 1
ATOM 952 C CA . TYR A 1 118 ? -1.546 -2.113 16.085 1.00 92.12 118 TYR A CA 1
ATOM 953 C C . TYR A 1 118 ? -2.674 -1.087 15.910 1.00 92.12 118 TYR A C 1
ATOM 955 O O . TYR A 1 118 ? -3.307 -0.712 16.893 1.00 92.12 118 TYR A O 1
ATOM 963 N N . TYR A 1 119 ? -2.944 -0.641 14.680 1.00 90.00 119 TYR A N 1
ATOM 964 C CA . TYR A 1 119 ? -3.873 0.468 14.417 1.00 90.00 119 TYR A CA 1
ATOM 965 C C . TYR A 1 119 ? -5.306 0.029 14.085 1.00 90.00 119 TYR A C 1
ATOM 967 O O . TYR A 1 119 ? -6.233 0.812 14.258 1.00 90.00 119 TYR A O 1
ATOM 975 N N . CYS A 1 120 ? -5.518 -1.208 13.628 1.00 83.81 120 CYS A N 1
ATOM 976 C CA . CYS A 1 120 ? -6.830 -1.713 13.207 1.00 83.81 120 CYS A CA 1
ATOM 977 C C . CYS A 1 120 ? -7.653 -2.351 14.343 1.00 83.81 120 C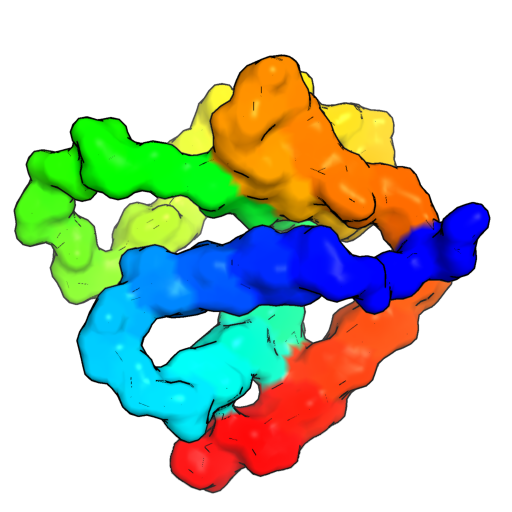YS A C 1
ATOM 979 O O . CYS A 1 120 ? -8.786 -2.753 14.093 1.00 83.81 120 CYS A O 1
ATOM 981 N N . LYS A 1 121 ? -7.107 -2.468 15.563 1.00 69.62 121 LYS A N 1
ATOM 982 C CA . LYS A 1 121 ? -7.763 -3.119 16.718 1.00 69.62 121 LYS A CA 1
ATOM 983 C C . LYS A 1 121 ? -8.592 -2.190 17.615 1.00 69.62 121 LYS A C 1
ATOM 985 O O . LYS A 1 121 ? -9.197 -2.693 18.558 1.00 69.62 121 LYS A O 1
ATOM 990 N N . ASN A 1 122 ? -8.610 -0.888 17.332 1.00 52.44 122 ASN A N 1
ATOM 991 C CA . ASN A 1 122 ? -9.393 0.106 18.069 1.00 52.44 122 ASN A CA 1
ATOM 992 C C . ASN A 1 122 ? -10.616 0.545 17.266 1.00 52.44 122 ASN A C 1
ATOM 994 O O . ASN A 1 122 ? -10.467 0.736 16.034 1.00 52.44 122 ASN A O 1
#

InterPro domains:
  IPR007012 Poly(A) polymerase, central domain [PF04928] (1-115)

Organism: Meloidogyne incognita (NCBI:txid6306)

Sequence (122 aa):
MFGYLSGSILFVMAAKICLIYPFGELNSLLQKFFQIYSAWAWPLPLIIEDITTNTDPDIKNFNDFWDFNKLKLNEESSKSGDKMPILTSLFPEQNTAHNVNGFTLKIIFREIKEGCIYYCKN

pLDDT: mean 78.62, std 19.7, range [39.53, 97.62]

Foldseek 3Di:
DQLADDPVLVVLLLVLLCVVVVPDDPLRSLLSSLVDLLPDPPPQARDDDDPVVPPPPPCPDPVVVPPVVVSVVVCPAPDDQAGHAYWDPPPVIHRPSRSHDPVNVVVNSVVSNVSNVVSVPD

Secondary structure (DSSP, 8-state):
--SS--HHHHHHHHHHHHHH-TT--HHHHHHHHHHHHHH--TTS-EE---TTT---TT--SHHHHT-HHHHGGGGGGS-TT-SS-EEESSSSPEETTTT--HHHHHHHHHHHHHHHHHHTT-

Radius of gyration: 14.5 Å; chains: 1; bounding box: 42×24×38 Å